Protein AF-A0A937VZA1-F1 (afdb_monomer)

pLDDT: mean 70.81, std 19.25, range [31.16, 91.5]

Organism: Tectimicrobiota bacterium (NCBI:txid2528274)

Solvent-accessible surface area (backbone atoms only — not comparable to full-atom values): 7862 Å² total; per-residue (Å²): 139,86,82,80,96,80,82,86,84,78,91,84,84,79,91,71,86,78,82,65,78,72,79,74,57,73,92,75,84,62,62,64,26,58,48,33,30,53,44,2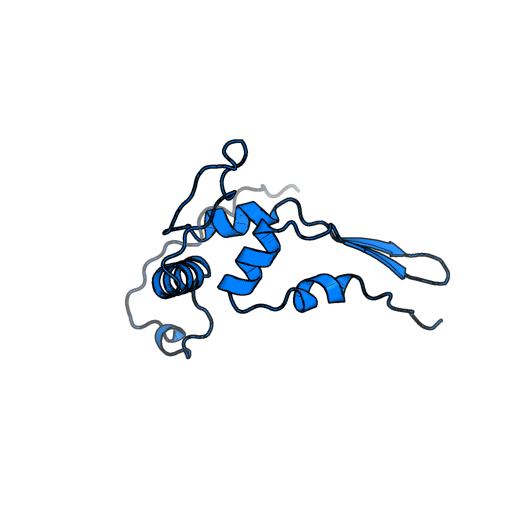7,61,73,70,75,45,66,47,54,48,64,39,89,99,39,51,84,49,64,40,57,72,59,48,47,67,45,60,52,58,65,54,70,84,66,48,79,48,76,48,82,54,99,80,42,40,49,50,48,5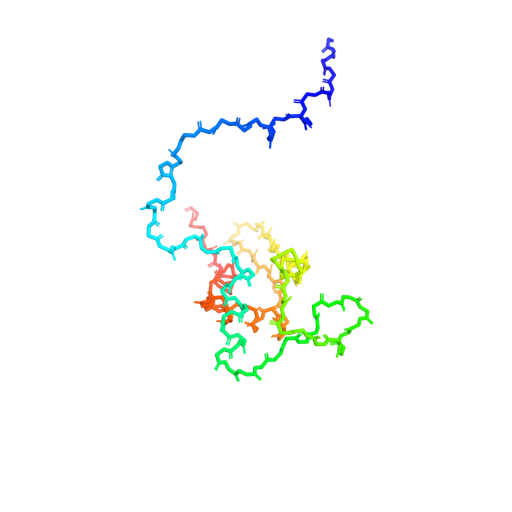8,59,77,78,49,75,61,51,48,51,52,33,51,45,65,72,43,62,68,62,73,61,60,57,70,42,59,70,54,75,69,83,131

Radius of gyration: 20.27 Å; Cα contacts (8 Å, |Δi|>4): 114; chains: 1; bounding box: 42×45×50 Å

Secondary structure (DSSP, 8-state):
----S--SSS-S-----S--GGGGS-S-S--HHHHHHHHHHHHT--EE--STT-TT-EESS--HHHHHHTTTT--EEEEE-SS-EEEEEPPPPHHHHHHHHHTT--THHHHGGGSPP----

Foldseek 3Di:
DDDDPPPDDDPPDDDDDDDDPVVPDPPPPDLLQVLLLVLCVVVVHWAACLDVVGRRDTDSRDHSVSLVSLCPPWDWDWDDDPFWIAIDIDDDDPRNCVSCVSSVHHCCVVCVSRDIDGDDD

Structure (mmCIF, N/CA/C/O backbone):
data_AF-A0A937VZA1-F1
#
_entry.id   AF-A0A937VZA1-F1
#
loop_
_atom_site.group_PDB
_atom_site.id
_atom_site.type_symbol
_atom_site.label_atom_id
_atom_site.label_alt_id
_atom_site.label_comp_id
_atom_site.label_asym_id
_atom_site.label_entity_id
_atom_site.label_seq_id
_atom_site.pdbx_PDB_ins_code
_atom_site.Cartn_x
_atom_site.Cartn_y
_atom_site.Cartn_z
_atom_site.occupancy
_atom_site.B_iso_or_equiv
_atom_site.auth_seq_id
_atom_site.auth_comp_id
_atom_site.auth_asym_id
_atom_site.auth_atom_id
_atom_site.pdbx_PDB_model_num
ATOM 1 N N . MET A 1 1 ? 19.038 38.227 -20.921 1.00 36.56 1 MET A N 1
ATOM 2 C CA . MET A 1 1 ? 17.684 38.714 -20.582 1.00 36.56 1 MET A CA 1
ATOM 3 C C . MET A 1 1 ? 17.033 37.633 -19.741 1.00 36.56 1 MET A C 1
ATOM 5 O O . MET A 1 1 ? 16.653 36.603 -20.274 1.00 36.56 1 MET A O 1
ATOM 9 N N . SER A 1 2 ? 17.085 37.806 -18.421 1.00 44.03 2 SER A N 1
ATOM 10 C CA . SER A 1 2 ? 16.635 36.832 -17.424 1.00 44.03 2 SER A CA 1
ATOM 11 C C . SER A 1 2 ? 15.328 37.349 -16.840 1.00 44.03 2 SER A C 1
ATOM 13 O O . SER A 1 2 ? 15.294 38.481 -16.358 1.00 44.03 2 SER A O 1
ATOM 15 N N . VAL A 1 3 ? 14.258 36.566 -16.946 1.00 41.41 3 VAL A N 1
ATOM 16 C CA . VAL A 1 3 ? 12.959 36.889 -16.346 1.00 41.41 3 VAL A CA 1
ATOM 17 C C . VAL A 1 3 ? 12.793 35.990 -15.112 1.00 41.41 3 VAL A C 1
ATOM 19 O O . VAL A 1 3 ? 13.039 34.787 -15.218 1.00 41.41 3 VAL A O 1
ATOM 22 N N . PRO A 1 4 ? 12.464 36.551 -13.934 1.00 40.00 4 PRO A N 1
ATOM 23 C CA . PRO A 1 4 ? 12.657 35.893 -12.644 1.00 40.00 4 PRO A CA 1
ATOM 24 C C . PRO A 1 4 ? 11.555 34.880 -12.294 1.00 40.00 4 PRO A C 1
ATOM 26 O O . PRO A 1 4 ? 10.386 35.038 -12.640 1.00 40.00 4 PRO A O 1
ATOM 29 N N . SER A 1 5 ? 11.944 33.858 -11.527 1.00 48.06 5 SER A N 1
ATOM 30 C CA . SER A 1 5 ? 11.171 32.679 -11.100 1.00 48.06 5 SER A CA 1
ATOM 31 C C . SER A 1 5 ? 10.114 32.936 -10.007 1.00 48.06 5 SER A C 1
ATOM 33 O O . SER A 1 5 ? 9.859 32.074 -9.168 1.00 48.06 5 SER A O 1
ATOM 35 N N . ALA A 1 6 ? 9.472 34.105 -9.995 1.00 42.44 6 ALA A N 1
ATOM 36 C CA . ALA A 1 6 ? 8.600 34.538 -8.897 1.00 42.44 6 ALA A CA 1
ATOM 37 C C . ALA A 1 6 ? 7.126 34.734 -9.308 1.00 42.44 6 ALA A C 1
ATOM 39 O O . ALA A 1 6 ? 6.497 35.717 -8.932 1.00 42.44 6 ALA A O 1
ATOM 40 N N . SER A 1 7 ? 6.546 33.821 -10.096 1.00 44.84 7 SER A N 1
ATOM 41 C CA . SER A 1 7 ? 5.126 33.927 -10.505 1.00 44.84 7 SER A CA 1
ATOM 42 C C . SER A 1 7 ? 4.346 32.610 -10.539 1.00 44.84 7 SER A C 1
ATOM 44 O O . SER A 1 7 ? 3.385 32.464 -11.283 1.00 44.84 7 SER A O 1
ATOM 46 N N . LEU A 1 8 ? 4.699 31.652 -9.681 1.00 40.62 8 LEU A N 1
ATOM 47 C CA . LEU A 1 8 ? 3.928 30.412 -9.504 1.00 40.62 8 LEU A CA 1
ATOM 48 C C . LEU A 1 8 ? 3.608 30.144 -8.030 1.00 40.62 8 LEU A C 1
ATOM 50 O O . LEU A 1 8 ? 3.848 29.050 -7.527 1.00 40.62 8 LEU A O 1
ATOM 54 N N . ARG A 1 9 ? 3.101 31.151 -7.302 1.00 43.44 9 ARG A N 1
ATOM 55 C CA . ARG A 1 9 ? 2.738 30.961 -5.885 1.00 43.44 9 ARG A CA 1
ATOM 56 C C . ARG A 1 9 ? 1.407 31.522 -5.391 1.00 43.44 9 ARG A C 1
ATOM 58 O O . ARG A 1 9 ? 1.117 31.307 -4.224 1.00 43.44 9 ARG A O 1
ATOM 65 N N . GLU A 1 10 ? 0.553 32.125 -6.221 1.00 41.75 10 GLU A N 1
ATOM 66 C CA . GLU A 1 10 ? -0.668 32.764 -5.676 1.00 41.75 10 GLU A CA 1
ATOM 67 C C . GLU A 1 10 ? -2.003 32.471 -6.370 1.00 41.75 10 GLU A C 1
ATOM 69 O O . GLU A 1 10 ? -3.009 33.100 -6.053 1.00 41.75 10 GLU A O 1
ATOM 74 N N . MET A 1 11 ? -2.100 31.489 -7.264 1.00 31.16 11 MET A N 1
ATOM 75 C CA . MET A 1 11 ? -3.303 31.385 -8.101 1.00 31.16 11 MET A CA 1
ATOM 76 C C . MET A 1 11 ? -4.280 30.256 -7.749 1.00 31.16 11 MET A C 1
ATOM 78 O O . MET A 1 11 ? -4.820 29.641 -8.659 1.00 31.16 11 MET A O 1
ATOM 82 N N . VAL A 1 12 ? -4.553 29.965 -6.467 1.00 41.09 12 VAL A N 1
ATOM 83 C CA . VAL A 1 12 ? -5.648 29.019 -6.128 1.00 41.09 12 VAL A CA 1
ATOM 84 C C . VAL A 1 12 ? -6.423 29.367 -4.852 1.00 41.09 12 VAL A C 1
ATOM 86 O O . VAL A 1 12 ? -6.854 28.464 -4.159 1.00 41.09 12 VAL A O 1
ATOM 89 N N . ILE A 1 13 ? -6.676 30.633 -4.498 1.00 40.50 13 ILE A N 1
ATOM 90 C CA . ILE A 1 13 ? -7.819 30.928 -3.602 1.00 40.50 13 ILE A CA 1
ATOM 91 C C . ILE A 1 13 ? -8.458 32.267 -3.989 1.00 40.50 13 ILE A C 1
ATOM 93 O O . ILE A 1 13 ? -8.194 33.306 -3.390 1.00 40.50 13 ILE A O 1
ATOM 97 N N . ARG A 1 14 ? -9.357 32.250 -4.977 1.00 38.31 14 ARG A N 1
ATOM 98 C CA . ARG A 1 14 ? -10.405 33.273 -5.090 1.00 38.31 14 ARG A CA 1
ATOM 99 C C . ARG A 1 14 ? -11.765 32.592 -5.082 1.00 38.31 14 ARG A C 1
ATOM 101 O O . ARG A 1 14 ? -12.125 31.846 -5.984 1.00 38.31 14 ARG A O 1
ATOM 108 N N . ARG A 1 15 ? -12.487 32.840 -3.992 1.00 46.25 15 ARG A N 1
ATOM 109 C CA . ARG A 1 15 ? -13.839 32.373 -3.708 1.00 46.25 15 ARG A CA 1
ATOM 110 C C . ARG A 1 15 ? -14.806 33.179 -4.578 1.00 46.25 15 ARG A C 1
ATOM 112 O O . ARG A 1 15 ? -15.148 34.301 -4.225 1.00 46.25 15 ARG A O 1
ATOM 119 N N . ALA A 1 16 ? -15.230 32.620 -5.704 1.00 35.25 16 ALA A N 1
ATOM 120 C CA . ALA A 1 16 ? -16.445 33.064 -6.372 1.00 35.25 16 ALA A CA 1
ATOM 121 C C . ALA A 1 16 ? -17.567 32.133 -5.911 1.00 35.25 16 ALA A C 1
ATOM 123 O O . ALA A 1 16 ? -17.588 30.946 -6.234 1.00 35.25 16 ALA A O 1
ATOM 124 N N . GLY A 1 17 ? -18.458 32.666 -5.074 1.00 52.19 17 GLY A N 1
ATOM 125 C CA . GLY A 1 17 ? -19.764 32.058 -4.892 1.00 52.19 17 GLY A CA 1
ATOM 126 C C . GLY A 1 17 ? -20.461 31.944 -6.244 1.00 52.19 17 GLY A C 1
ATOM 127 O O . GLY A 1 17 ? -20.218 32.765 -7.128 1.00 52.19 17 GLY A O 1
ATOM 128 N N . ASN A 1 18 ? -21.325 30.931 -6.329 1.00 40.19 18 ASN A N 1
ATOM 129 C CA . ASN A 1 18 ? -22.358 30.660 -7.336 1.00 40.19 18 ASN A CA 1
ATOM 130 C C . ASN A 1 18 ? -22.107 29.325 -8.048 1.00 40.19 18 ASN A C 1
ATOM 132 O O . ASN A 1 18 ? -21.324 29.237 -8.982 1.00 40.19 18 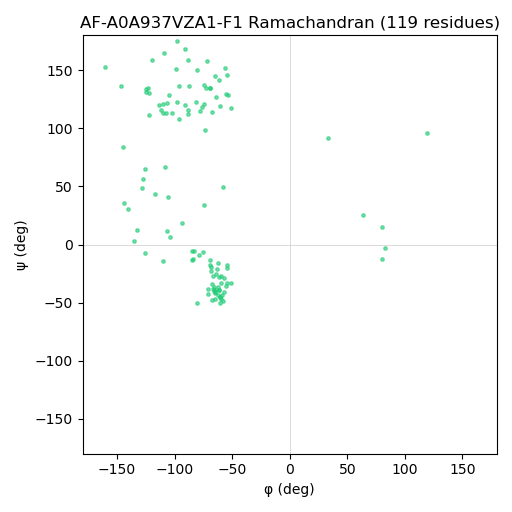ASN A O 1
ATOM 136 N N . ARG A 1 19 ? -22.795 28.296 -7.525 1.00 44.09 19 ARG A N 1
ATOM 137 C CA . ARG A 1 19 ? -23.087 26.979 -8.119 1.00 44.09 19 ARG A CA 1
ATOM 138 C C . ARG A 1 19 ? -21.992 26.436 -9.044 1.00 44.09 19 ARG A C 1
ATOM 140 O O . ARG A 1 19 ? -21.993 26.652 -10.247 1.00 44.09 19 ARG A O 1
ATOM 147 N N . CYS A 1 20 ? -21.090 25.665 -8.452 1.00 35.69 20 CYS A N 1
ATOM 148 C CA . CYS A 1 20 ? -20.131 24.879 -9.204 1.00 35.69 20 CYS A CA 1
ATOM 149 C C . CYS A 1 20 ? -20.879 23.774 -9.974 1.00 35.69 20 CYS A C 1
ATOM 151 O O . CYS A 1 20 ? -21.432 22.867 -9.350 1.00 35.69 20 CYS A O 1
ATOM 153 N N . GLU A 1 21 ? -20.877 23.826 -11.310 1.00 40.66 21 GLU A N 1
ATOM 154 C CA . GLU A 1 21 ? -21.368 22.749 -12.196 1.00 40.66 21 GLU A CA 1
ATOM 155 C C . GLU A 1 21 ? -20.702 21.387 -11.908 1.00 40.66 21 GLU A C 1
ATOM 157 O O . GLU A 1 21 ? -21.252 20.339 -12.233 1.00 40.66 21 GLU A O 1
ATOM 162 N N . TYR A 1 22 ? -19.564 21.370 -11.205 1.00 44.28 22 TYR A N 1
ATOM 163 C CA . TYR A 1 22 ? -18.901 20.142 -10.752 1.00 44.28 22 TYR A CA 1
ATOM 164 C C . TYR A 1 22 ? -19.649 19.375 -9.653 1.00 44.28 22 TYR A C 1
ATOM 166 O O . TYR A 1 22 ? -19.359 18.199 -9.442 1.00 44.28 22 TYR A O 1
ATOM 174 N N . CYS A 1 23 ? -20.602 19.987 -8.941 1.00 41.28 23 CYS A N 1
ATOM 175 C CA . CYS A 1 23 ? -21.362 19.288 -7.897 1.00 41.28 23 CYS A CA 1
ATOM 176 C C . CYS A 1 23 ? -22.431 18.323 -8.452 1.00 41.28 23 CYS A C 1
ATOM 178 O O . CYS A 1 23 ? -23.036 17.594 -7.670 1.00 41.28 23 CYS A O 1
ATOM 180 N N . GLN A 1 24 ? -22.661 18.299 -9.772 1.00 43.53 24 GLN A N 1
ATOM 181 C CA . GLN A 1 24 ? -23.581 17.372 -10.453 1.00 43.53 24 GLN A CA 1
ATOM 182 C C . GLN A 1 24 ? -22.875 16.267 -11.245 1.00 43.53 24 GLN A C 1
ATOM 184 O O . GLN A 1 24 ? -23.519 15.539 -12.000 1.00 43.53 24 GLN A O 1
ATOM 189 N N . LEU A 1 25 ? -21.567 16.091 -11.0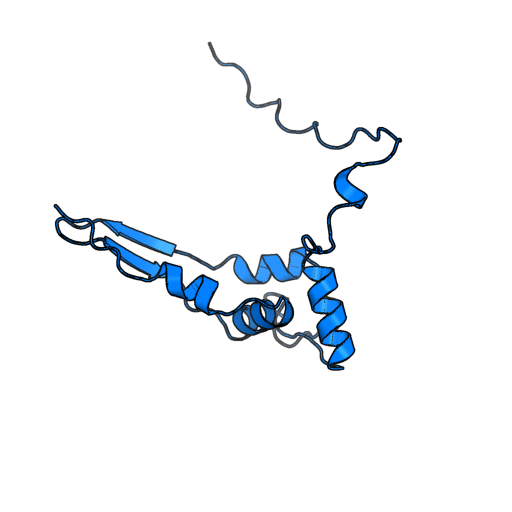58 1.00 44.66 25 LEU A N 1
ATOM 190 C CA . LEU A 1 25 ? -20.896 14.910 -11.584 1.00 44.66 25 LEU A CA 1
ATOM 191 C C . LEU A 1 25 ? -21.304 13.688 -10.740 1.00 44.66 25 LEU A C 1
ATOM 193 O O . LEU A 1 25 ? -21.330 13.781 -9.508 1.00 44.66 25 LEU A O 1
ATOM 197 N N . PRO A 1 26 ? -21.641 12.544 -11.368 1.00 36.53 26 PRO A N 1
ATOM 198 C CA . PRO A 1 26 ? -21.942 11.317 -10.639 1.00 36.53 26 PRO A CA 1
ATOM 199 C C . PRO A 1 26 ? -20.760 10.998 -9.721 1.00 36.53 26 PRO A C 1
ATOM 201 O O . PRO A 1 26 ? -19.625 11.295 -10.077 1.00 36.53 26 PRO A O 1
ATOM 204 N N . ALA A 1 27 ? -21.034 10.433 -8.544 1.00 42.28 27 ALA A N 1
ATOM 205 C CA . ALA A 1 27 ? -20.136 10.204 -7.405 1.00 42.28 27 ALA A CA 1
ATOM 206 C C . ALA A 1 27 ? -18.869 9.345 -7.680 1.00 42.28 27 ALA A C 1
ATOM 208 O O . ALA A 1 27 ? -18.586 8.395 -6.958 1.00 42.28 27 ALA A O 1
ATOM 209 N N . GLN A 1 28 ? -18.103 9.654 -8.723 1.00 41.75 28 GLN A N 1
ATOM 210 C CA . GLN A 1 28 ? -17.014 8.849 -9.271 1.00 41.75 28 GLN A CA 1
ATOM 211 C C . GLN A 1 28 ? -15.635 9.476 -9.027 1.00 41.75 28 GLN A C 1
ATOM 213 O O . GLN A 1 28 ? -14.635 8.775 -9.107 1.00 41.75 28 GLN A O 1
ATOM 218 N N . PHE A 1 29 ? -15.563 10.755 -8.643 1.00 40.06 29 PHE A N 1
ATOM 219 C CA . PHE A 1 29 ? -14.335 11.384 -8.139 1.00 40.06 29 PHE A CA 1
ATOM 220 C C . PHE A 1 29 ? -14.452 11.632 -6.636 1.00 40.06 29 PHE A C 1
ATOM 222 O O . PHE A 1 29 ? -14.557 12.754 -6.144 1.00 40.06 29 PHE A O 1
ATOM 229 N N . GLN A 1 30 ? -14.502 10.530 -5.895 1.00 51.22 30 GLN A N 1
ATOM 230 C CA . GLN A 1 30 ? -14.536 10.530 -4.442 1.00 51.22 30 GLN A CA 1
ATOM 231 C C . GLN A 1 30 ? -13.101 10.699 -3.925 1.00 51.22 30 GLN A C 1
ATOM 233 O O . GLN A 1 30 ? -12.219 9.916 -4.271 1.00 51.22 30 GLN A O 1
ATOM 238 N N . VAL A 1 31 ? -12.848 11.739 -3.122 1.00 59.34 31 VAL A N 1
ATOM 239 C CA . VAL A 1 31 ? -11.545 11.971 -2.471 1.00 59.34 31 VAL A CA 1
ATOM 240 C C . VAL A 1 31 ? -11.143 10.679 -1.754 1.00 59.34 31 VAL A C 1
ATOM 242 O O . VAL A 1 31 ? -11.874 10.239 -0.869 1.00 59.34 31 VAL A O 1
ATOM 245 N N . GLY A 1 32 ? -10.026 10.051 -2.141 1.00 63.31 32 GLY A N 1
ATOM 246 C CA . GLY A 1 32 ? -9.702 8.664 -1.761 1.00 63.31 32 GLY A CA 1
ATOM 247 C C . GLY A 1 32 ? -9.806 8.367 -0.258 1.00 63.31 32 GLY A C 1
ATOM 248 O O . GLY A 1 32 ? -10.280 7.303 0.133 1.00 63.31 32 GLY A O 1
ATOM 249 N N . GLY A 1 33 ? -9.492 9.347 0.598 1.00 73.31 33 GLY A N 1
ATOM 250 C CA . GLY A 1 33 ? -9.661 9.230 2.051 1.00 73.31 33 GLY A CA 1
ATOM 251 C C . GLY A 1 33 ? -11.101 8.966 2.515 1.00 73.31 33 GLY A C 1
ATOM 252 O O . GLY A 1 33 ? -11.296 8.246 3.488 1.00 73.31 33 GLY A O 1
ATOM 253 N N . PHE A 1 34 ? -12.121 9.489 1.829 1.00 79.06 34 PHE A N 1
ATOM 254 C CA . PHE A 1 34 ? -13.523 9.227 2.172 1.00 79.06 34 PHE A CA 1
ATOM 255 C C . PHE A 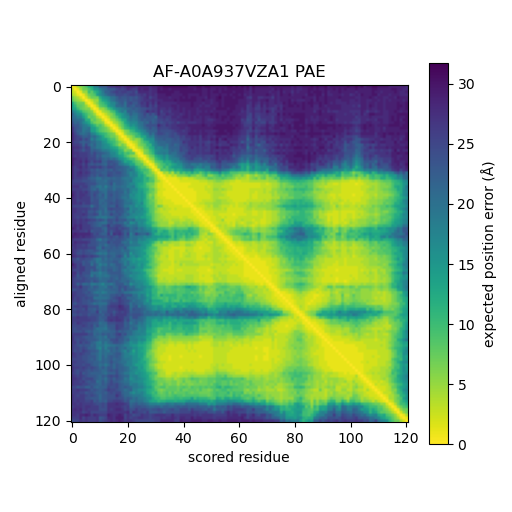1 34 ? -13.937 7.786 1.846 1.00 79.06 34 PHE A C 1
ATOM 257 O O . PHE A 1 34 ? -14.608 7.147 2.657 1.00 79.06 34 PHE A O 1
ATOM 264 N N . VAL A 1 35 ? -13.517 7.264 0.687 1.00 83.38 35 VAL A N 1
ATOM 265 C CA . VAL A 1 35 ? -13.813 5.881 0.265 1.00 83.38 35 VAL A CA 1
ATOM 266 C C . VAL A 1 35 ? -13.236 4.892 1.269 1.00 83.38 35 VAL A C 1
ATOM 268 O O . VAL A 1 35 ? -13.961 4.049 1.792 1.00 83.38 35 VAL A O 1
ATOM 271 N N . VAL A 1 36 ? -11.955 5.068 1.605 1.00 85.19 36 VAL A N 1
ATOM 272 C CA . VAL A 1 36 ? -11.241 4.195 2.542 1.00 85.19 36 VAL A CA 1
ATOM 273 C C . VAL A 1 36 ? -11.897 4.215 3.921 1.00 85.19 36 VAL A C 1
ATOM 275 O O . VAL A 1 36 ? -12.148 3.160 4.490 1.00 85.19 36 VAL A O 1
ATOM 278 N N . ARG A 1 37 ? -12.256 5.396 4.445 1.00 87.56 37 ARG A N 1
ATOM 279 C CA . ARG A 1 37 ? -12.967 5.510 5.734 1.00 87.56 37 ARG A CA 1
ATOM 280 C C . ARG A 1 37 ? -14.298 4.774 5.734 1.00 87.56 37 ARG A C 1
ATOM 282 O O . ARG A 1 37 ? -14.629 4.114 6.713 1.00 87.56 37 ARG A O 1
ATOM 289 N N . ARG A 1 38 ? -15.070 4.898 4.652 1.00 86.38 38 ARG A N 1
ATOM 290 C CA . ARG A 1 38 ? -16.366 4.229 4.529 1.00 86.38 38 ARG A CA 1
ATOM 291 C C . ARG A 1 38 ? -16.204 2.711 4.504 1.00 86.38 38 ARG A C 1
ATOM 293 O O . ARG A 1 38 ? -16.993 2.030 5.150 1.00 86.38 38 ARG A O 1
ATOM 300 N N . GLN A 1 39 ? -15.205 2.197 3.788 1.00 86.88 39 GLN A N 1
ATOM 301 C CA . GLN A 1 39 ? -14.940 0.759 3.749 1.00 86.88 39 GLN A CA 1
ATOM 302 C C . GLN A 1 39 ? -14.446 0.226 5.095 1.00 86.88 39 GLN A C 1
ATOM 304 O O . GLN A 1 39 ? -15.032 -0.720 5.607 1.00 86.88 39 GLN A O 1
ATOM 309 N N . LEU A 1 40 ? -13.472 0.887 5.726 1.00 90.12 40 LEU A N 1
ATOM 310 C CA . LEU A 1 40 ? -12.995 0.514 7.064 1.00 90.12 40 LEU A CA 1
ATOM 311 C C . LEU A 1 40 ? -14.134 0.507 8.097 1.00 90.12 40 LEU A C 1
ATOM 313 O O . LEU A 1 40 ? -14.242 -0.417 8.897 1.00 90.12 40 LEU A O 1
ATOM 317 N N . ALA A 1 41 ? -15.036 1.493 8.045 1.00 89.56 41 ALA A N 1
ATOM 318 C CA . ALA A 1 41 ? -16.207 1.531 8.919 1.00 89.56 41 ALA A CA 1
ATOM 319 C C . ALA A 1 41 ? -17.203 0.393 8.635 1.00 89.56 41 ALA A C 1
ATOM 321 O O . ALA A 1 41 ? -17.769 -0.159 9.573 1.00 89.56 41 ALA A O 1
ATOM 322 N N . ALA A 1 42 ? -17.415 0.036 7.363 1.00 89.06 42 ALA A N 1
ATOM 323 C CA . ALA A 1 42 ? -18.293 -1.070 6.977 1.00 89.06 42 ALA A CA 1
ATOM 324 C C . ALA A 1 42 ? -17.735 -2.438 7.406 1.00 89.06 42 ALA A C 1
ATOM 326 O O . ALA A 1 42 ? -18.497 -3.328 7.769 1.00 89.06 42 ALA A O 1
ATOM 327 N N . GLU A 1 43 ? -16.413 -2.589 7.386 1.00 89.19 43 GLU A N 1
ATOM 328 C CA . GLU A 1 43 ? -15.712 -3.799 7.820 1.00 89.19 43 GLU A CA 1
ATOM 329 C C . GLU A 1 43 ? -15.460 -3.852 9.336 1.00 89.19 43 GLU A C 1
ATOM 331 O O . GLU A 1 43 ? -15.062 -4.893 9.854 1.00 89.19 43 GLU A O 1
ATOM 336 N N . GLY A 1 44 ? -15.647 -2.739 10.055 1.00 89.38 44 GLY A N 1
ATOM 337 C CA . GLY A 1 44 ? -15.256 -2.613 11.462 1.00 89.38 44 GLY A CA 1
ATOM 338 C C . GLY A 1 44 ? -13.742 -2.721 11.686 1.00 89.38 44 GLY A C 1
ATOM 339 O O . GLY A 1 44 ? -13.316 -3.130 12.764 1.00 89.38 44 GLY A O 1
ATOM 340 N N . SER A 1 45 ? -12.933 -2.397 10.672 1.00 90.94 45 SER A N 1
ATOM 341 C CA . SER A 1 45 ? -11.485 -2.613 10.654 1.00 90.94 45 SER A CA 1
ATOM 342 C C . SER A 1 45 ? -10.689 -1.304 10.756 1.00 90.94 45 SER A C 1
ATOM 344 O O . SER A 1 45 ? -11.206 -0.194 10.591 1.00 90.94 45 SER A O 1
ATOM 346 N N . THR A 1 46 ? -9.399 -1.429 11.059 1.00 90.25 46 THR A N 1
ATOM 347 C CA . THR A 1 46 ? -8.423 -0.333 11.112 1.00 90.25 46 THR A CA 1
ATOM 348 C C . THR A 1 46 ? -7.302 -0.576 10.106 1.00 90.25 46 THR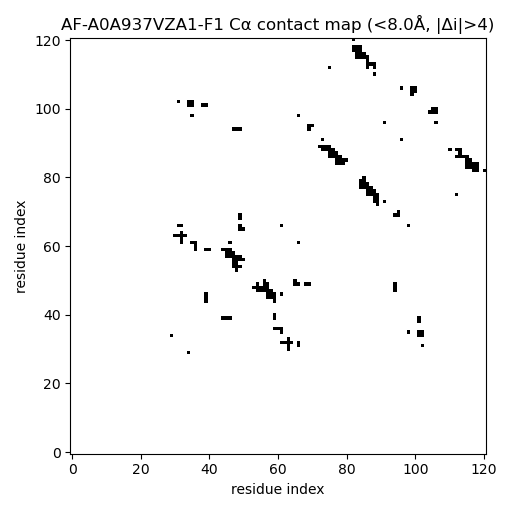 A C 1
ATOM 350 O O . THR A 1 46 ? -7.054 -1.702 9.674 1.00 90.25 46 THR A O 1
ATOM 353 N N . LEU A 1 47 ? -6.602 0.493 9.722 1.00 90.69 47 LEU A N 1
ATOM 354 C CA . LEU A 1 47 ? -5.432 0.407 8.855 1.00 90.69 47 LEU A CA 1
ATOM 355 C C . LEU A 1 47 ? -4.162 0.729 9.651 1.00 90.69 47 LEU A C 1
ATOM 357 O O . LEU A 1 47 ? -4.041 1.816 10.222 1.00 90.69 47 LEU A O 1
ATOM 361 N N . ALA A 1 48 ? -3.225 -0.219 9.690 1.00 89.38 48 ALA A N 1
ATOM 362 C CA . ALA A 1 48 ? -1.896 -0.060 10.282 1.00 89.38 48 ALA A CA 1
ATOM 363 C C . ALA A 1 48 ? -0.872 0.426 9.241 1.00 89.38 48 ALA A C 1
ATOM 365 O O . ALA A 1 48 ? -1.130 0.393 8.043 1.00 89.38 48 ALA A O 1
ATOM 366 N N . GLY A 1 49 ? 0.315 0.847 9.679 1.00 85.88 49 GLY A N 1
ATOM 367 C CA . GLY A 1 49 ? 1.459 1.040 8.777 1.00 85.88 49 GLY A CA 1
ATOM 368 C C . GLY A 1 49 ? 1.523 2.368 8.013 1.00 85.88 49 GLY A C 1
ATOM 369 O O . GLY A 1 49 ? 2.523 2.618 7.352 1.00 85.88 49 GLY A O 1
ATOM 370 N N . LEU A 1 50 ? 0.528 3.254 8.137 1.00 85.19 50 LEU A N 1
ATOM 371 C CA . LEU A 1 50 ? 0.514 4.556 7.443 1.00 85.19 50 LEU A CA 1
ATOM 372 C C . LEU A 1 50 ? 1.556 5.569 7.944 1.00 85.19 50 LEU A C 1
ATOM 374 O O . LEU A 1 50 ? 1.763 6.603 7.315 1.00 85.19 50 LEU A O 1
ATOM 378 N N . TYR A 1 51 ? 2.180 5.316 9.094 1.00 79.00 51 TYR A N 1
ATOM 379 C CA . TYR A 1 51 ? 3.134 6.231 9.711 1.00 79.00 51 TYR A CA 1
ATOM 380 C C . TYR A 1 51 ? 4.542 5.643 9.634 1.00 79.00 51 TYR A C 1
ATOM 382 O O . TYR A 1 51 ? 4.842 4.654 10.310 1.00 79.00 51 TYR A O 1
ATOM 390 N N . ALA A 1 52 ? 5.418 6.280 8.851 1.00 67.25 52 ALA A N 1
ATOM 391 C CA . ALA A 1 52 ? 6.838 5.942 8.809 1.00 67.25 52 ALA A CA 1
ATOM 392 C C . ALA A 1 52 ? 7.431 5.966 10.233 1.00 67.25 52 ALA A C 1
ATOM 394 O O . ALA A 1 52 ? 7.206 6.904 10.996 1.00 67.25 52 ALA A O 1
ATOM 395 N N . GLY A 1 53 ? 8.124 4.892 10.624 1.00 74.94 53 GLY A N 1
ATOM 396 C CA . GLY A 1 53 ? 8.674 4.715 11.978 1.00 74.94 53 GLY A CA 1
ATOM 397 C C . GLY A 1 53 ? 7.677 4.239 13.049 1.00 74.94 53 GLY A C 1
ATOM 398 O O . GLY A 1 53 ? 8.100 3.772 14.104 1.00 74.94 53 GLY A O 1
ATOM 399 N N . HIS A 1 54 ? 6.367 4.258 12.780 1.00 79.62 54 HIS A N 1
ATOM 400 C CA . HIS A 1 54 ? 5.320 3.787 13.697 1.00 79.62 54 HIS A CA 1
ATOM 401 C C . HIS A 1 54 ? 4.392 2.774 13.018 1.00 79.62 54 HIS A C 1
ATOM 403 O O . HIS A 1 54 ? 3.172 2.932 13.006 1.00 79.62 54 HIS A O 1
ATOM 409 N N . ALA A 1 55 ? 4.972 1.694 12.489 1.00 73.94 55 ALA A N 1
ATOM 410 C CA . ALA A 1 55 ? 4.247 0.686 11.711 1.00 73.94 55 ALA A CA 1
ATOM 411 C C . ALA A 1 55 ? 3.068 0.031 12.463 1.00 73.94 55 ALA A C 1
ATOM 413 O O . ALA A 1 55 ? 2.081 -0.352 11.845 1.00 73.94 55 ALA A O 1
ATOM 414 N N . LYS A 1 56 ? 3.140 -0.051 13.801 1.00 82.62 56 LYS A N 1
ATOM 415 C CA . LYS A 1 56 ? 2.071 -0.605 14.654 1.00 82.62 56 LYS A CA 1
ATOM 416 C C . LYS A 1 56 ? 0.907 0.359 14.904 1.00 82.62 56 LYS A C 1
ATOM 418 O O . LYS A 1 56 ? -0.074 -0.031 15.524 1.00 82.62 56 LYS A O 1
ATOM 423 N N . ARG A 1 57 ? 1.024 1.630 14.506 1.00 86.44 57 ARG A N 1
ATOM 424 C CA . ARG A 1 57 ? -0.042 2.607 14.726 1.00 86.44 57 ARG A CA 1
ATOM 425 C C . ARG A 1 57 ? -1.179 2.342 13.752 1.00 86.44 57 ARG A C 1
ATOM 427 O O . ARG A 1 57 ? -0.996 2.430 12.540 1.00 86.44 57 ARG A O 1
ATOM 434 N N . GLU A 1 58 ? -2.347 2.093 14.316 1.00 89.19 58 GLU A N 1
ATOM 435 C CA . GLU A 1 58 ? -3.586 1.867 13.588 1.00 89.19 58 GLU A CA 1
ATOM 436 C C . GLU A 1 58 ? -4.454 3.125 13.539 1.00 89.19 58 GLU A C 1
ATOM 438 O O . GLU A 1 58 ? -4.421 3.973 14.436 1.00 89.19 58 GLU A O 1
ATOM 443 N N . THR A 1 59 ? -5.246 3.258 12.476 1.00 87.31 59 THR A N 1
ATOM 444 C CA . THR A 1 59 ? -6.266 4.302 12.359 1.00 87.31 59 THR A CA 1
ATOM 445 C C . THR A 1 59 ? -7.477 3.812 11.573 1.00 87.31 59 THR A C 1
ATOM 447 O O . THR A 1 59 ? -7.344 3.198 10.518 1.00 87.31 59 THR A O 1
ATOM 450 N N . ALA A 1 60 ? -8.675 4.124 12.069 1.00 87.19 60 ALA A N 1
ATOM 451 C CA . ALA A 1 60 ? -9.927 3.960 11.325 1.00 87.19 60 ALA A CA 1
ATOM 452 C C . ALA A 1 60 ? -10.227 5.169 10.417 1.00 87.19 60 ALA A C 1
ATOM 454 O O . ALA A 1 60 ? -11.107 5.116 9.561 1.00 87.19 60 ALA A O 1
ATOM 455 N N . GLN A 1 61 ? -9.513 6.287 10.610 1.00 85.06 61 GLN A N 1
ATOM 456 C CA . GLN A 1 61 ? -9.752 7.547 9.904 1.00 85.06 61 GLN A CA 1
ATOM 457 C C . GLN A 1 61 ? -8.492 8.071 9.206 1.00 85.06 61 GLN A C 1
ATOM 459 O O . GLN A 1 61 ? -7.976 9.135 9.562 1.00 85.06 61 GLN A O 1
ATOM 464 N N . PRO A 1 62 ? -7.973 7.355 8.195 1.00 87.75 62 PRO A N 1
ATOM 465 C CA . PRO A 1 62 ? -6.838 7.844 7.425 1.00 87.75 62 PRO A CA 1
ATOM 466 C C . PRO A 1 62 ? -7.204 9.115 6.644 1.00 87.75 62 PRO A C 1
ATOM 468 O O . PRO A 1 62 ? -8.343 9.291 6.200 1.00 87.75 62 PRO A O 1
ATOM 471 N N . THR A 1 63 ? -6.260 10.044 6.490 1.00 85.38 63 THR A N 1
ATOM 472 C CA . THR A 1 63 ? -6.428 11.200 5.592 1.00 85.38 63 THR A CA 1
ATOM 473 C C . THR A 1 63 ? -5.968 10.842 4.183 1.00 85.38 63 THR A C 1
ATOM 475 O O . THR A 1 63 ? -5.214 9.886 3.998 1.00 85.38 63 THR A O 1
ATOM 478 N N . ALA A 1 64 ? -6.434 11.586 3.179 1.00 82.69 64 ALA A N 1
ATOM 479 C CA . ALA A 1 64 ? -6.044 11.334 1.794 1.00 82.69 64 ALA A CA 1
ATOM 480 C C . ALA A 1 64 ? -4.529 11.511 1.601 1.00 82.69 64 ALA A C 1
ATOM 482 O O . ALA A 1 64 ? -3.895 10.697 0.941 1.00 82.69 64 ALA A O 1
ATOM 483 N N . GLU A 1 65 ? -3.945 12.517 2.248 1.00 83.94 65 GLU A N 1
ATOM 484 C CA . GLU A 1 65 ? -2.511 12.804 2.222 1.00 83.94 65 GLU A CA 1
ATOM 485 C C . GLU A 1 65 ? -1.706 11.624 2.774 1.00 83.94 65 GLU A C 1
ATOM 487 O O . GLU A 1 65 ? -0.757 11.184 2.137 1.00 83.94 65 GLU A O 1
ATOM 492 N N . ARG A 1 66 ? -2.134 11.040 3.904 1.00 84.88 66 ARG A N 1
ATOM 493 C CA . ARG A 1 66 ? -1.468 9.868 4.499 1.00 84.88 66 ARG A CA 1
ATOM 494 C C . ARG A 1 66 ? -1.555 8.623 3.629 1.00 84.88 66 ARG A C 1
ATOM 496 O O . ARG A 1 66 ? -0.605 7.850 3.572 1.00 84.88 66 ARG A O 1
ATOM 503 N N . LEU A 1 67 ? -2.679 8.427 2.947 1.00 87.00 67 LEU A N 1
ATOM 504 C CA . LEU A 1 67 ? -2.814 7.333 1.989 1.00 87.00 67 LEU A CA 1
ATOM 505 C C . LEU A 1 67 ? -1.867 7.522 0.801 1.00 87.00 67 LEU A C 1
ATOM 507 O O . LEU A 1 67 ? -1.279 6.548 0.356 1.00 87.00 67 LEU A O 1
ATOM 511 N N . LEU A 1 68 ? -1.686 8.756 0.321 1.00 84.75 68 LEU A N 1
ATOM 512 C CA . LEU A 1 68 ? -0.757 9.071 -0.768 1.00 84.75 68 LEU A CA 1
ATOM 513 C C . LEU A 1 68 ? 0.713 8.953 -0.342 1.00 84.75 68 LEU A C 1
ATOM 515 O O . LEU A 1 68 ? 1.524 8.454 -1.118 1.00 84.75 68 LEU A O 1
ATOM 519 N N . GLU A 1 69 ? 1.057 9.352 0.886 1.00 85.50 69 GLU A N 1
ATOM 520 C CA . GLU A 1 69 ? 2.403 9.179 1.454 1.00 85.50 69 GLU A CA 1
ATOM 521 C C . GLU A 1 69 ? 2.861 7.713 1.409 1.00 85.50 69 GLU A C 1
ATOM 523 O O . GLU A 1 69 ? 4.023 7.442 1.112 1.00 85.50 69 GLU A O 1
ATOM 528 N N . ALA A 1 70 ? 1.945 6.756 1.601 1.00 87.38 70 ALA A N 1
ATOM 529 C CA . ALA A 1 70 ? 2.256 5.329 1.527 1.00 87.38 70 ALA A CA 1
ATOM 530 C C . ALA A 1 70 ? 2.751 4.866 0.139 1.00 87.38 70 ALA A C 1
ATOM 532 O O . ALA A 1 70 ? 3.333 3.787 0.040 1.00 87.38 70 ALA A O 1
ATOM 533 N N . PHE A 1 71 ? 2.552 5.655 -0.924 1.00 85.56 71 PHE A N 1
ATOM 534 C CA . PHE A 1 71 ? 2.994 5.348 -2.291 1.00 85.56 71 PHE A CA 1
ATOM 535 C C . PHE A 1 71 ? 4.235 6.140 -2.734 1.00 85.56 71 PHE A C 1
ATOM 537 O O . PHE A 1 71 ? 4.623 6.030 -3.892 1.00 85.56 71 PHE A O 1
ATOM 544 N N . GLN A 1 72 ? 4.882 6.919 -1.860 1.00 81.44 72 GLN A N 1
ATOM 545 C CA . GLN A 1 72 ? 6.029 7.753 -2.260 1.00 81.44 72 GLN A CA 1
ATOM 546 C C . GLN A 1 72 ? 7.231 6.955 -2.797 1.00 81.44 72 GLN A C 1
ATOM 548 O O . GLN A 1 72 ? 7.942 7.447 -3.665 1.00 81.44 72 GLN A O 1
ATOM 553 N N . GLU A 1 73 ? 7.415 5.708 -2.357 1.00 79.19 73 GLU A N 1
ATOM 554 C CA . GLU A 1 73 ? 8.556 4.850 -2.734 1.00 79.19 73 GLU A CA 1
ATOM 555 C C . GLU A 1 73 ? 8.267 3.924 -3.938 1.00 79.19 73 GLU A C 1
ATOM 557 O O . GLU A 1 73 ? 8.934 2.912 -4.169 1.00 79.19 73 GLU A O 1
ATOM 562 N N . VAL A 1 74 ? 7.238 4.243 -4.723 1.00 80.44 74 VAL A N 1
ATOM 563 C CA . VAL A 1 74 ? 6.862 3.498 -5.929 1.00 80.44 74 VAL A CA 1
ATOM 564 C C . VAL A 1 74 ? 7.624 4.042 -7.137 1.00 80.44 74 VAL A C 1
ATOM 566 O O . VAL A 1 74 ? 7.422 5.182 -7.547 1.00 80.44 74 VAL A O 1
ATOM 569 N N . THR A 1 75 ? 8.483 3.215 -7.741 1.00 79.94 75 THR A N 1
ATOM 570 C CA . THR A 1 75 ? 9.298 3.598 -8.904 1.00 79.94 75 THR A CA 1
ATOM 571 C C . THR A 1 75 ? 9.087 2.633 -10.068 1.00 79.94 75 THR A C 1
ATOM 573 O O . THR A 1 75 ? 9.129 1.416 -9.889 1.00 79.94 75 THR A O 1
ATOM 576 N N . LEU A 1 76 ? 8.896 3.184 -11.273 1.00 81.62 76 LEU A N 1
ATOM 577 C CA . LEU A 1 76 ? 8.951 2.458 -12.544 1.00 81.62 76 LEU A CA 1
ATOM 578 C C . LEU A 1 76 ? 10.238 2.839 -13.283 1.00 81.62 76 LEU A C 1
ATOM 580 O O . LEU A 1 76 ? 10.385 3.965 -13.756 1.00 81.62 76 LEU A O 1
ATOM 584 N N . THR A 1 77 ? 11.141 1.880 -13.434 1.00 80.88 77 THR A N 1
ATOM 585 C CA . THR A 1 77 ? 12.371 2.017 -14.212 1.00 80.88 77 THR A CA 1
ATOM 586 C C . THR A 1 77 ? 12.158 1.424 -15.596 1.00 80.88 77 THR A C 1
ATOM 588 O O . THR A 1 77 ? 11.827 0.246 -15.728 1.00 80.88 77 THR A O 1
ATOM 591 N N . VAL A 1 78 ? 12.373 2.226 -16.639 1.00 83.88 78 VAL A N 1
ATOM 592 C CA . VAL A 1 78 ? 12.291 1.788 -18.038 1.00 83.88 78 VAL A CA 1
ATOM 593 C C . VAL A 1 78 ? 13.680 1.852 -18.662 1.00 83.88 78 VAL A C 1
ATOM 595 O O . VAL A 1 78 ? 14.272 2.925 -18.751 1.00 83.88 78 VAL A O 1
ATOM 598 N N . VAL A 1 79 ? 14.187 0.712 -19.124 1.00 82.00 79 VAL A N 1
ATOM 599 C CA . VAL A 1 79 ? 15.473 0.593 -19.816 1.00 82.00 79 VAL A CA 1
ATOM 600 C C . VAL A 1 79 ? 15.208 0.237 -21.273 1.00 82.00 79 VAL A C 1
ATOM 602 O O . VAL A 1 79 ? 14.674 -0.830 -21.577 1.00 82.00 79 VAL A O 1
ATOM 605 N N . LYS A 1 80 ? 15.572 1.140 -22.185 1.00 82.81 80 LYS A N 1
ATOM 606 C CA . LYS A 1 80 ? 15.444 0.923 -23.631 1.00 82.81 80 LYS A CA 1
ATOM 607 C C . LYS A 1 80 ? 16.713 0.254 -24.161 1.00 82.81 80 LYS A C 1
ATOM 609 O O . LYS A 1 80 ? 17.777 0.867 -24.144 1.00 82.81 80 LYS A O 1
ATOM 614 N N . GLY A 1 81 ? 16.602 -0.998 -24.594 1.00 78.50 81 GLY A N 1
ATOM 615 C CA . GLY A 1 81 ? 17.652 -1.721 -25.308 1.00 78.50 81 GLY A CA 1
ATOM 616 C C . GLY A 1 81 ? 17.443 -1.691 -26.824 1.00 78.50 81 GLY A C 1
ATOM 617 O O . GLY A 1 81 ? 16.421 -1.221 -27.312 1.00 78.50 81 GLY A O 1
ATOM 618 N N . VAL A 1 82 ? 18.404 -2.241 -27.570 1.00 76.25 82 VAL A N 1
ATOM 619 C CA . VAL A 1 82 ? 18.407 -2.251 -29.050 1.00 76.25 82 VAL A CA 1
ATOM 620 C C . VAL A 1 82 ? 17.273 -3.102 -29.647 1.00 76.25 82 VAL A C 1
ATOM 622 O O . VAL A 1 82 ? 16.825 -2.835 -30.753 1.00 76.25 82 VAL A O 1
ATOM 625 N N . GLN A 1 83 ? 16.801 -4.122 -28.922 1.00 75.25 83 GLN A N 1
ATOM 626 C CA . GLN A 1 83 ? 15.775 -5.070 -29.394 1.00 75.25 83 GLN A CA 1
ATOM 627 C C . GLN A 1 83 ? 14.563 -5.187 -28.457 1.00 75.25 83 GLN A C 1
ATOM 629 O O . GLN A 1 83 ? 13.600 -5.880 -28.778 1.00 75.25 83 GLN A O 1
ATOM 634 N N . GLN A 1 84 ? 14.613 -4.573 -27.270 1.00 72.38 84 GLN A N 1
ATOM 635 C CA . GLN A 1 84 ? 13.552 -4.710 -26.272 1.00 72.38 84 GLN A CA 1
ATOM 636 C C . GLN A 1 84 ? 13.570 -3.590 -25.234 1.00 72.38 84 GLN A C 1
ATOM 638 O O . GLN A 1 84 ? 14.620 -3.033 -24.907 1.00 72.38 84 GLN A O 1
ATOM 643 N N . VAL A 1 85 ? 12.392 -3.305 -24.681 1.00 79.25 85 VAL A N 1
ATOM 644 C CA . VAL A 1 85 ? 12.204 -2.375 -23.568 1.00 79.25 85 VAL A CA 1
ATOM 645 C C . VAL A 1 85 ? 12.003 -3.176 -22.288 1.00 79.25 85 VAL A C 1
ATOM 647 O O . VAL A 1 85 ? 10.982 -3.841 -22.116 1.00 79.25 85 VAL A O 1
ATOM 650 N N . TYR A 1 86 ? 12.956 -3.083 -21.366 1.00 77.12 86 TYR A N 1
ATOM 651 C CA . TYR A 1 86 ? 12.822 -3.665 -20.037 1.00 77.12 86 TYR A CA 1
ATOM 652 C C . TYR A 1 86 ? 12.132 -2.681 -19.100 1.00 77.12 86 TYR A C 1
ATOM 654 O O . TYR A 1 86 ? 12.452 -1.491 -19.081 1.00 77.12 86 TYR A O 1
ATOM 662 N N . ARG A 1 87 ? 11.196 -3.183 -18.296 1.00 81.44 87 ARG A N 1
ATOM 663 C CA . ARG A 1 87 ? 10.509 -2.409 -17.262 1.00 81.44 87 ARG A CA 1
ATOM 664 C C . ARG A 1 87 ? 10.660 -3.112 -15.923 1.00 81.44 87 ARG A C 1
ATOM 666 O O . ARG A 1 87 ? 10.422 -4.311 -15.831 1.00 81.44 87 ARG A O 1
ATOM 673 N N . HIS A 1 88 ? 11.054 -2.366 -14.903 1.00 79.50 88 HIS A N 1
ATOM 674 C CA . HIS A 1 88 ? 11.100 -2.824 -13.522 1.00 79.50 88 HIS A CA 1
ATOM 675 C C . HIS A 1 88 ? 10.236 -1.902 -12.672 1.00 79.50 88 HIS A C 1
ATOM 677 O O . HIS A 1 88 ? 10.375 -0.686 -12.753 1.00 79.50 88 HIS A O 1
ATOM 683 N N . LEU A 1 89 ? 9.354 -2.477 -11.865 1.00 81.94 89 LEU A N 1
ATOM 684 C CA . LEU A 1 89 ? 8.450 -1.747 -10.985 1.00 81.94 89 LEU A CA 1
ATOM 685 C C . LEU A 1 89 ? 8.675 -2.231 -9.558 1.00 81.94 89 LEU A C 1
ATOM 687 O O . LEU A 1 89 ? 8.736 -3.442 -9.332 1.00 81.94 89 LEU A O 1
ATOM 691 N N . THR A 1 90 ? 8.762 -1.302 -8.607 1.00 82.69 90 THR A N 1
ATOM 692 C CA . THR A 1 90 ? 8.826 -1.645 -7.181 1.00 82.69 90 THR A CA 1
ATOM 6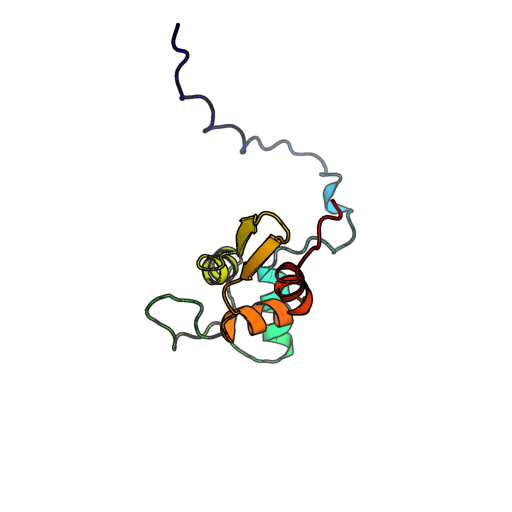93 C C . THR A 1 90 ? 7.629 -2.523 -6.814 1.00 82.69 90 THR A C 1
ATOM 695 O O . THR A 1 9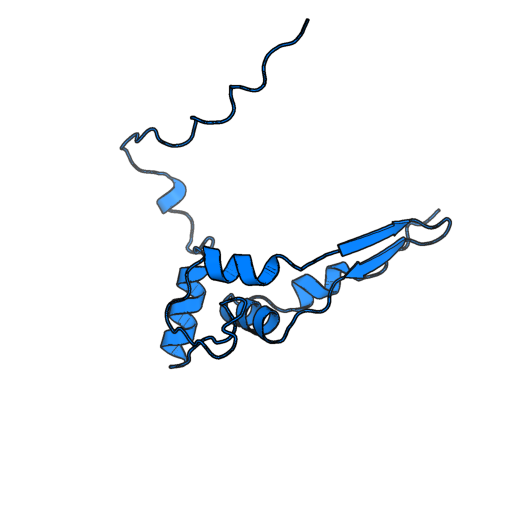0 ? 6.493 -2.174 -7.138 1.00 82.69 90 THR A O 1
ATOM 698 N N . ALA A 1 91 ? 7.855 -3.657 -6.148 1.00 84.62 91 ALA A N 1
ATOM 699 C CA . ALA A 1 91 ? 6.761 -4.498 -5.666 1.00 84.62 91 ALA A CA 1
ATOM 700 C C . ALA A 1 91 ? 5.890 -3.721 -4.666 1.00 84.62 91 ALA A C 1
ATOM 702 O O . ALA A 1 91 ? 6.412 -2.957 -3.852 1.00 84.62 91 ALA A O 1
ATOM 703 N N . LEU A 1 92 ? 4.570 -3.920 -4.721 1.00 87.62 92 LEU A N 1
ATOM 704 C CA . LEU A 1 92 ? 3.679 -3.326 -3.731 1.00 87.62 92 LEU A CA 1
ATOM 705 C C . LEU A 1 92 ? 3.899 -4.003 -2.379 1.00 87.62 92 LEU A C 1
ATOM 707 O O . LEU A 1 92 ? 3.972 -5.226 -2.283 1.00 87.62 92 LEU A O 1
ATOM 711 N N . SER A 1 93 ? 3.989 -3.201 -1.325 1.00 88.50 93 SER A N 1
ATOM 712 C CA . SER A 1 93 ? 3.926 -3.713 0.043 1.00 88.50 93 SER A CA 1
ATOM 713 C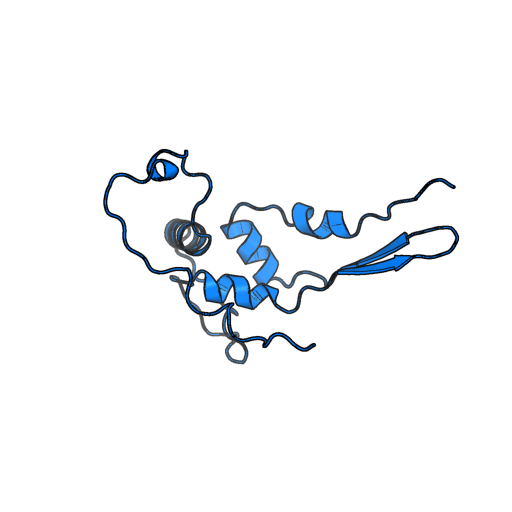 C . SER A 1 93 ? 2.497 -4.159 0.387 1.00 88.50 93 SER A C 1
ATOM 715 O O . SER A 1 93 ? 1.540 -3.620 -0.179 1.00 88.50 93 SER A O 1
ATOM 717 N N . PRO A 1 94 ? 2.312 -5.047 1.384 1.00 89.81 94 PRO A N 1
ATOM 718 C CA . PRO A 1 94 ? 0.977 -5.465 1.825 1.00 89.81 94 PRO A CA 1
ATOM 719 C C . PRO A 1 94 ? 0.061 -4.290 2.203 1.00 89.81 94 PRO A C 1
ATOM 721 O O . PRO A 1 94 ? -1.143 -4.327 1.968 1.00 89.81 94 PRO A O 1
ATOM 724 N N . LEU A 1 95 ? 0.633 -3.210 2.747 1.00 90.44 95 LEU A N 1
ATOM 725 C CA . LEU A 1 95 ? -0.104 -1.982 3.043 1.00 90.44 95 LEU A CA 1
ATOM 726 C C . LEU A 1 95 ? -0.626 -1.304 1.771 1.00 90.44 95 LEU A C 1
ATOM 728 O O . LEU A 1 95 ? -1.782 -0.896 1.720 1.00 90.44 95 LEU A O 1
ATOM 732 N N . GLN A 1 96 ? 0.217 -1.167 0.748 1.00 88.94 96 GLN A N 1
ATOM 733 C CA . GLN A 1 96 ? -0.163 -0.528 -0.512 1.00 88.94 96 GLN A CA 1
ATOM 734 C C . GLN A 1 96 ? -1.225 -1.349 -1.251 1.00 88.94 96 GLN A C 1
ATOM 736 O O . GLN A 1 96 ? -2.181 -0.775 -1.767 1.00 88.94 96 GLN A O 1
ATOM 741 N N . GLU A 1 97 ? -1.106 -2.680 -1.252 1.00 90.00 97 GLU A N 1
ATOM 742 C CA . GLU A 1 97 ? -2.139 -3.574 -1.791 1.00 90.00 97 GLU A CA 1
ATOM 743 C C . GLU A 1 97 ? -3.465 -3.387 -1.055 1.00 90.00 97 GLU A C 1
ATOM 745 O O . GLU A 1 97 ? -4.499 -3.165 -1.687 1.00 90.00 97 GLU A O 1
ATOM 750 N N . ARG A 1 98 ? -3.423 -3.350 0.281 1.00 91.50 98 ARG A N 1
ATOM 751 C CA . ARG A 1 98 ? -4.612 -3.128 1.102 1.00 91.50 98 ARG A CA 1
ATOM 752 C C . ARG A 1 98 ? -5.269 -1.771 0.844 1.00 91.50 98 ARG A C 1
ATOM 754 O O . ARG A 1 98 ? -6.494 -1.676 0.815 1.00 91.50 98 ARG A O 1
ATOM 761 N N . ILE A 1 99 ? -4.483 -0.714 0.638 1.00 89.81 99 ILE A N 1
ATOM 762 C CA . ILE A 1 99 ? -5.020 0.609 0.285 1.00 89.81 99 ILE A CA 1
ATOM 763 C C . ILE A 1 99 ? -5.701 0.570 -1.090 1.00 89.81 99 ILE A C 1
ATOM 765 O O . ILE A 1 99 ? -6.772 1.156 -1.244 1.00 89.81 99 ILE A O 1
ATOM 769 N N . LEU A 1 100 ? -5.128 -0.128 -2.078 1.00 88.44 100 LEU A N 1
ATOM 770 C CA . LEU A 1 100 ? -5.755 -0.285 -3.396 1.00 88.44 100 LEU A CA 1
ATOM 771 C C . LEU A 1 100 ? -7.091 -1.031 -3.302 1.00 88.44 100 LEU A C 1
ATOM 773 O O . LEU A 1 100 ? -8.068 -0.572 -3.891 1.00 88.44 100 LEU A O 1
ATOM 777 N N . GLU A 1 101 ? -7.160 -2.109 -2.520 1.00 89.25 101 GLU A N 1
ATOM 778 C CA . GLU A 1 101 ? -8.407 -2.842 -2.265 1.00 89.25 101 GLU A CA 1
ATOM 779 C C . GLU A 1 101 ? -9.485 -1.945 -1.649 1.00 89.25 101 GLU A C 1
ATOM 781 O O . GLU A 1 101 ? -10.604 -1.895 -2.160 1.00 89.25 101 GLU A O 1
ATOM 786 N N . LEU A 1 102 ? -9.133 -1.183 -0.604 1.00 88.50 102 LEU A N 1
ATOM 787 C CA . LEU A 1 102 ? -10.054 -0.267 0.084 1.00 88.50 102 LEU A CA 1
ATOM 788 C C . LEU A 1 102 ? -10.546 0.874 -0.821 1.00 88.50 102 LEU A C 1
ATOM 790 O O . LEU A 1 102 ? -11.619 1.437 -0.602 1.00 88.50 102 LEU A O 1
ATOM 794 N N . LEU A 1 103 ? -9.764 1.226 -1.843 1.00 85.94 103 LEU A N 1
ATOM 795 C CA . LEU A 1 103 ? -10.141 2.179 -2.887 1.00 85.94 103 LEU A CA 1
ATOM 796 C C . LEU A 1 103 ? -10.933 1.529 -4.038 1.00 85.94 103 LEU A C 1
ATOM 798 O O . LEU A 1 103 ? -11.412 2.242 -4.918 1.00 85.94 103 LEU A O 1
ATOM 802 N N . GLY A 1 104 ? -11.093 0.203 -4.040 1.00 83.88 104 GLY A N 1
ATOM 803 C CA . GLY A 1 104 ? -11.779 -0.552 -5.090 1.00 83.88 104 GLY A CA 1
ATOM 804 C C . GLY A 1 104 ? -10.932 -0.812 -6.341 1.00 83.88 104 GLY A C 1
ATOM 805 O O . GLY A 1 104 ? -11.475 -1.175 -7.385 1.00 83.88 104 GLY A O 1
ATOM 806 N N . PHE A 1 105 ? -9.611 -0.635 -6.268 1.00 83.31 105 PHE A N 1
ATOM 807 C CA . PHE A 1 105 ? -8.693 -0.896 -7.373 1.00 83.31 105 PHE A CA 1
ATOM 808 C C . PHE A 1 105 ? -8.073 -2.289 -7.273 1.00 83.31 105 PHE A C 1
ATOM 810 O O . PHE A 1 105 ? -7.583 -2.713 -6.231 1.00 83.31 105 PHE A O 1
ATOM 817 N N . SER A 1 106 ? -8.012 -2.992 -8.405 1.00 80.88 106 SER A N 1
ATOM 818 C CA . SER A 1 106 ? -7.210 -4.212 -8.504 1.00 80.88 106 SER A CA 1
ATOM 819 C C . SER A 1 106 ? -5.721 -3.864 -8.570 1.00 80.88 106 SER A C 1
ATOM 821 O O . SER A 1 106 ? -5.323 -3.014 -9.373 1.00 80.88 106 SER A O 1
ATOM 823 N N . SER A 1 107 ? -4.880 -4.607 -7.844 1.00 77.00 107 SER A N 1
ATOM 824 C CA . SER A 1 107 ? -3.410 -4.546 -7.961 1.00 77.00 107 SER A CA 1
ATOM 825 C C . SER A 1 107 ? -2.910 -4.760 -9.400 1.00 77.00 107 SER A C 1
ATOM 827 O O . SER A 1 107 ? -1.832 -4.295 -9.768 1.00 77.00 107 SER A O 1
ATOM 829 N N . ARG A 1 108 ? -3.732 -5.362 -10.274 1.00 78.25 108 ARG A N 1
ATOM 830 C CA . ARG A 1 108 ? -3.475 -5.478 -11.720 1.00 78.25 108 ARG A CA 1
ATOM 831 C C . ARG A 1 108 ? -3.318 -4.143 -12.441 1.00 78.25 108 ARG A C 1
ATOM 833 O O . ARG A 1 108 ? -2.685 -4.100 -13.492 1.00 78.25 108 ARG A O 1
ATOM 840 N N . VAL A 1 109 ? -3.921 -3.061 -11.945 1.00 77.69 109 VAL A N 1
ATOM 841 C CA . VAL A 1 109 ? -3.719 -1.716 -12.517 1.00 77.69 109 VAL A CA 1
ATOM 842 C C . VAL A 1 109 ? -2.250 -1.312 -12.397 1.00 77.69 109 VAL A C 1
ATOM 844 O O . VAL A 1 109 ? -1.697 -0.742 -13.330 1.00 77.69 109 VAL A O 1
ATOM 847 N N . TYR A 1 110 ? -1.610 -1.700 -11.297 1.00 77.12 110 TYR A N 1
ATOM 848 C CA . TYR A 1 110 ? -0.209 -1.432 -11.031 1.00 77.12 110 TYR A CA 1
ATOM 849 C C . TYR A 1 110 ? 0.719 -2.419 -11.756 1.00 77.12 110 TYR A C 1
ATOM 851 O O . TYR A 1 110 ? 1.602 -2.010 -12.504 1.00 77.12 110 TYR A O 1
ATOM 859 N N . THR A 1 111 ? 0.479 -3.729 -11.633 1.00 75.81 111 THR A N 1
ATOM 860 C CA . THR A 1 111 ? 1.382 -4.747 -12.205 1.00 75.81 111 THR A CA 1
ATOM 861 C C . THR A 1 111 ? 1.382 -4.791 -13.734 1.00 75.81 111 THR A C 1
ATOM 863 O O . THR A 1 111 ? 2.381 -5.190 -14.330 1.00 75.81 111 THR A O 1
ATOM 866 N N . ARG A 1 112 ? 0.321 -4.314 -14.402 1.00 80.00 112 ARG A N 1
ATOM 867 C CA . ARG A 1 112 ? 0.312 -4.172 -15.869 1.00 80.00 112 ARG A CA 1
ATOM 868 C C . ARG A 1 112 ? 1.343 -3.174 -16.391 1.00 80.00 112 ARG A C 1
ATOM 870 O O . ARG A 1 112 ? 1.749 -3.292 -17.538 1.00 80.00 112 ARG A O 1
ATOM 877 N N . LEU A 1 113 ? 1.830 -2.247 -15.568 1.00 77.12 113 LEU A N 1
ATOM 878 C CA . LEU A 1 113 ? 2.890 -1.318 -15.975 1.00 77.12 113 LEU A CA 1
ATOM 879 C C . LEU A 1 113 ? 4.241 -2.025 -16.197 1.00 77.12 113 LEU A C 1
ATOM 881 O O . LEU A 1 113 ? 5.096 -1.510 -16.916 1.00 77.12 113 LEU A O 1
ATOM 885 N N . CYS A 1 114 ? 4.409 -3.229 -15.641 1.00 69.62 114 CYS A N 1
ATOM 886 C CA . CYS A 1 114 ? 5.574 -4.087 -15.855 1.00 69.62 114 CYS A CA 1
ATOM 887 C C . CYS A 1 114 ? 5.514 -4.933 -17.130 1.00 69.62 114 CYS A C 1
ATOM 889 O O . CYS A 1 114 ? 6.486 -5.627 -17.424 1.00 69.62 114 CYS A O 1
ATOM 891 N N . THR A 1 115 ? 4.410 -4.939 -17.889 1.00 64.69 115 THR A N 1
ATOM 892 C CA . THR A 1 115 ? 4.360 -5.771 -19.098 1.00 64.69 115 THR A CA 1
ATOM 893 C C . THR A 1 115 ? 5.397 -5.276 -20.096 1.00 64.69 115 THR A C 1
ATOM 895 O O . THR A 1 115 ? 5.429 -4.086 -20.417 1.00 64.69 115 THR A O 1
ATOM 898 N N . VAL A 1 116 ? 6.251 -6.182 -20.569 1.00 57.28 116 VAL A N 1
ATOM 899 C CA . VAL A 1 116 ? 7.252 -5.916 -21.604 1.00 57.28 116 VAL A CA 1
ATOM 900 C C . VAL A 1 116 ? 6.508 -5.486 -22.867 1.00 57.28 116 VAL A C 1
ATOM 902 O O . VAL A 1 116 ? 5.670 -6.224 -23.381 1.00 57.28 116 VAL A O 1
ATOM 905 N N . SER A 1 117 ? 6.768 -4.271 -23.348 1.00 54.88 117 SER A N 1
ATOM 906 C CA . SER A 1 117 ? 6.349 -3.885 -24.695 1.00 54.88 117 SER A CA 1
ATOM 907 C C . SER A 1 117 ? 7.498 -4.219 -25.629 1.00 54.88 117 SER A C 1
ATOM 909 O O . SER A 1 117 ? 8.596 -3.689 -25.466 1.00 54.88 117 SER A O 1
ATOM 911 N N . HIS A 1 118 ? 7.241 -5.083 -26.601 1.00 47.31 118 HIS A N 1
ATOM 912 C CA . HIS A 1 118 ? 8.089 -5.173 -27.779 1.00 47.31 118 HIS A CA 1
ATOM 913 C C . HIS A 1 118 ? 7.721 -3.994 -28.682 1.00 47.31 118 HIS A C 1
ATOM 915 O O . HIS A 1 118 ? 6.580 -3.899 -29.130 1.00 47.31 118 HIS A O 1
ATOM 921 N N . GLU A 1 119 ? 8.650 -3.065 -28.896 1.00 45.72 119 GLU A N 1
ATOM 922 C CA . GLU A 1 119 ? 8.563 -2.155 -30.039 1.00 45.72 119 GLU A CA 1
ATOM 923 C C . GLU A 1 119 ? 8.986 -2.979 -31.266 1.00 45.72 119 GLU A C 1
ATOM 925 O O . GLU A 1 119 ? 10.091 -3.530 -31.248 1.00 45.72 119 GLU A O 1
ATOM 930 N N . PRO A 1 120 ? 8.119 -3.176 -32.278 1.00 42.22 120 PRO A N 1
ATOM 931 C CA . PRO A 1 120 ? 8.555 -3.796 -33.518 1.00 42.22 120 PRO A CA 1
ATOM 932 C C . PRO A 1 120 ? 9.491 -2.819 -34.242 1.00 42.22 120 PRO A C 1
ATOM 934 O O . PRO A 1 120 ? 9.213 -1.619 -34.282 1.00 42.22 120 PRO A O 1
ATOM 937 N N . LEU A 1 121 ? 10.609 -3.358 -34.738 1.00 39.97 121 LEU A N 1
ATOM 938 C CA . LEU A 1 121 ? 11.599 -2.668 -35.576 1.00 39.97 121 LEU A CA 1
ATOM 939 C C . LEU A 1 121 ? 10.965 -2.058 -36.830 1.00 39.97 121 LEU A C 1
ATOM 941 O O . LEU A 1 121 ? 10.095 -2.735 -37.428 1.00 39.97 121 LEU A O 1
#

Mean predicted aligned error: 14.06 Å

Sequence (121 aa):
MSVPSASLREMVIRRAGNRCEYCQLPAQFQVGGFVVRRQLAAEGSTLAGLYAGHAKRETAQPTAERLLEAFQEVTLTVVKGVQQVYRHLTALSPLQERILELLGFSSRVYTRLCTVSHEPL

Nearest PDB structures (foldseek):
  7nql-assembly1_AG  TM=2.829E-01  e=1.869E+00  Sus scrofa
  5e1w-assembly1_A  TM=2.145E-01  e=1.466E+00  Dehalococcoides mccartyi CBDB1
  5e1z-assembly1_B  TM=2.181E-01  e=2.381E+00  Dehalococcoides mccartyi BTF08
  3vr4-assembly1_G  TM=2.362E-01  e=7.093E+00  Enterococcus hirae
  5knd-assembly1_G  TM=1.803E-01  e=5.566E+00  Enterococcus hirae ATCC 9790